Protein AF-L1IGX2-F1 (afdb_monomer)

Sequence (126 aa):
AFASGYSIGIKKDVPSSYSVFRFGGFMVSEESATSSFPRPALPLQIYEFESCPFCRKVREAVAILDLDVEFLPCPKGGGVYRAQVQEMGGKQQFPFLVDPNTGTKMYESDDIVDYLFRNYGDGLVP

Radius of gyration: 18.16 Å; Cα contacts (8 Å, |Δi|>4): 216; chains: 1; bounding box: 51×27×44 Å

pLDDT: mean 91.87, std 5.5, range [56.97, 97.81]

Structure (mmCIF, N/CA/C/O backbone):
data_AF-L1IGX2-F1
#
_entry.id   AF-L1IGX2-F1
#
loop_
_atom_site.group_PDB
_atom_site.id
_atom_site.type_symbol
_atom_site.label_atom_id
_atom_site.label_alt_id
_atom_site.label_comp_id
_atom_site.label_asym_id
_atom_site.label_entity_id
_atom_site.label_seq_id
_atom_site.pdbx_PDB_ins_code
_atom_site.Cartn_x
_atom_site.Cartn_y
_atom_site.Cartn_z
_atom_site.occupancy
_atom_site.B_iso_or_equiv
_atom_site.auth_seq_id
_atom_site.auth_comp_id
_atom_site.auth_asym_id
_atom_site.auth_atom_id
_atom_site.pdbx_PDB_model_num
ATOM 1 N N . ALA A 1 1 ? 5.432 -13.341 -1.846 1.00 56.97 1 ALA A N 1
ATOM 2 C CA . ALA A 1 1 ? 6.026 -13.294 -3.197 1.00 56.97 1 ALA A CA 1
ATOM 3 C C . ALA A 1 1 ? 7.118 -12.225 -3.210 1.00 56.97 1 ALA A C 1
ATOM 5 O O . ALA A 1 1 ? 7.097 -11.375 -2.327 1.00 56.97 1 ALA A O 1
ATOM 6 N N . PHE A 1 2 ? 8.078 -12.291 -4.137 1.00 79.25 2 PHE A N 1
ATOM 7 C CA . PHE A 1 2 ? 8.978 -11.159 -4.410 1.00 79.25 2 PHE A CA 1
ATOM 8 C C . PHE A 1 2 ? 8.204 -10.034 -5.124 1.00 79.25 2 PHE A C 1
ATOM 10 O O . PHE A 1 2 ? 6.987 -10.144 -5.295 1.00 79.25 2 PHE A O 1
ATOM 17 N N . ALA A 1 3 ? 8.893 -8.966 -5.529 1.00 83.94 3 ALA A N 1
ATOM 18 C CA . ALA A 1 3 ? 8.289 -7.882 -6.296 1.00 83.94 3 ALA A CA 1
ATOM 19 C C . ALA A 1 3 ? 7.557 -8.406 -7.548 1.00 83.94 3 ALA A C 1
ATOM 21 O O . ALA A 1 3 ? 7.945 -9.420 -8.138 1.00 83.94 3 ALA A O 1
ATOM 22 N N . SER A 1 4 ? 6.496 -7.716 -7.961 1.00 85.81 4 SER A N 1
ATOM 23 C CA . SER A 1 4 ? 5.706 -8.111 -9.125 1.00 85.81 4 SER A CA 1
ATOM 24 C C . SER A 1 4 ? 6.576 -8.178 -10.387 1.00 85.81 4 SER A C 1
ATOM 26 O O . SER A 1 4 ? 7.414 -7.306 -10.648 1.00 85.81 4 SER A O 1
ATOM 28 N N . GLY A 1 5 ? 6.406 -9.261 -11.150 1.00 83.88 5 GLY A N 1
ATOM 29 C CA . GLY A 1 5 ? 7.192 -9.554 -12.350 1.00 83.88 5 GLY A CA 1
ATOM 30 C C . GLY A 1 5 ? 8.671 -9.860 -12.095 1.00 83.88 5 GLY A C 1
ATOM 31 O O . GLY A 1 5 ? 9.477 -9.705 -13.010 1.00 83.88 5 GLY A O 1
ATOM 32 N N . TYR A 1 6 ? 9.049 -10.255 -10.874 1.00 88.25 6 TYR A N 1
ATOM 33 C CA . TYR A 1 6 ? 10.432 -10.600 -10.554 1.00 88.25 6 TYR A CA 1
ATOM 34 C C . TYR A 1 6 ? 10.963 -11.752 -11.424 1.00 88.25 6 TYR A C 1
ATOM 36 O O . TYR A 1 6 ? 10.339 -12.811 -11.533 1.00 88.25 6 TYR A O 1
ATOM 44 N N . SER A 1 7 ? 12.141 -11.552 -12.015 1.00 88.56 7 SER A N 1
ATOM 45 C CA . SER A 1 7 ? 12.825 -12.535 -12.856 1.00 88.56 7 SER A CA 1
ATOM 46 C C . SER A 1 7 ? 14.348 -12.455 -12.716 1.00 88.56 7 SER A C 1
ATOM 48 O O . SER A 1 7 ? 14.911 -11.411 -12.387 1.00 88.56 7 SER A O 1
ATOM 50 N N . ILE A 1 8 ? 15.018 -13.582 -12.975 1.00 90.69 8 ILE A N 1
ATOM 51 C CA . ILE A 1 8 ? 16.478 -13.716 -12.936 1.00 90.69 8 ILE A CA 1
ATOM 52 C C . ILE A 1 8 ? 16.966 -14.101 -14.331 1.00 90.69 8 ILE A C 1
ATOM 54 O O . ILE A 1 8 ? 16.436 -15.027 -14.948 1.00 90.69 8 ILE A O 1
ATOM 58 N N . GLY A 1 9 ? 18.003 -13.419 -14.814 1.00 89.12 9 GLY A N 1
ATOM 59 C CA . GLY A 1 9 ? 18.604 -13.676 -16.120 1.00 89.12 9 GLY A CA 1
ATOM 60 C C . GLY A 1 9 ? 20.128 -13.641 -16.095 1.00 89.12 9 GLY A C 1
ATOM 61 O O . GLY A 1 9 ? 20.741 -13.037 -15.218 1.00 89.12 9 GLY A O 1
ATOM 62 N N . ILE A 1 10 ? 20.745 -14.281 -17.090 1.00 90.62 10 ILE A N 1
ATOM 63 C CA . ILE A 1 10 ? 22.192 -14.221 -17.324 1.00 90.62 10 ILE A CA 1
ATOM 64 C C . ILE A 1 10 ? 22.441 -13.280 -18.500 1.00 90.62 10 ILE A C 1
ATOM 66 O O . ILE A 1 10 ? 21.928 -13.499 -19.599 1.00 90.62 10 ILE A O 1
ATOM 70 N N . LYS A 1 11 ? 23.239 -12.237 -18.277 1.00 89.06 11 LYS A N 1
ATOM 71 C CA . LYS A 1 11 ? 23.620 -11.240 -19.286 1.00 89.06 11 LYS A CA 1
ATOM 72 C C . LYS A 1 11 ? 25.142 -11.152 -19.380 1.00 89.06 11 LYS A C 1
ATOM 74 O O . LYS A 1 11 ? 25.856 -11.626 -18.500 1.00 89.06 11 LYS A O 1
ATOM 79 N N . LYS A 1 12 ? 25.666 -10.572 -20.462 1.00 89.19 12 LYS A N 1
ATOM 80 C CA . LYS A 1 12 ? 27.094 -10.216 -20.521 1.00 89.19 12 LYS A CA 1
ATOM 81 C C . LYS A 1 12 ? 27.377 -9.122 -19.498 1.00 89.19 12 LYS A C 1
ATOM 83 O O . LYS A 1 12 ? 26.546 -8.235 -19.328 1.00 89.19 12 LYS A O 1
ATOM 88 N N . ASP A 1 13 ? 28.523 -9.208 -18.836 1.00 87.06 13 ASP A N 1
ATOM 89 C CA . ASP A 1 13 ? 28.892 -8.266 -17.783 1.00 87.06 13 ASP A CA 1
ATOM 90 C C . ASP A 1 13 ? 29.040 -6.844 -18.339 1.00 87.06 13 ASP A C 1
ATOM 92 O O . ASP A 1 13 ? 29.731 -6.615 -19.337 1.00 87.06 13 ASP A O 1
ATOM 96 N N . VAL A 1 14 ? 28.364 -5.897 -17.688 1.00 86.00 14 VAL A N 1
ATOM 97 C CA . VAL A 1 14 ? 28.400 -4.472 -18.015 1.00 86.00 14 VAL A CA 1
ATOM 98 C C . VAL A 1 14 ? 28.792 -3.712 -16.742 1.00 86.00 14 VAL A C 1
ATOM 100 O O . VAL A 1 14 ? 28.059 -3.788 -15.750 1.00 86.00 14 VAL A O 1
ATOM 103 N N . PRO A 1 15 ? 29.911 -2.960 -16.729 1.00 79.88 15 PRO A N 1
ATOM 104 C CA . PRO A 1 15 ? 30.477 -2.405 -15.493 1.00 79.88 15 PRO A CA 1
ATOM 105 C C . PRO A 1 15 ? 29.549 -1.475 -14.700 1.00 79.88 15 PRO A C 1
ATOM 107 O O . PRO A 1 15 ? 29.673 -1.378 -13.484 1.00 79.88 15 PRO A O 1
ATOM 110 N N . SER A 1 16 ? 28.625 -0.781 -15.369 1.00 82.00 16 SER A N 1
ATOM 111 C CA . SER A 1 16 ? 27.727 0.207 -14.755 1.00 82.00 16 SER A CA 1
ATOM 112 C C . SER A 1 16 ? 26.360 -0.349 -14.342 1.00 82.00 16 SER A C 1
ATOM 114 O O . SER A 1 16 ? 25.520 0.413 -13.870 1.00 82.00 16 SER A O 1
ATOM 116 N N . SER A 1 17 ? 26.096 -1.640 -14.559 1.00 83.44 17 SER A N 1
ATOM 117 C CA . SER A 1 17 ? 24.791 -2.253 -14.285 1.00 83.44 17 SER A CA 1
ATOM 118 C C . SER A 1 17 ? 24.777 -2.987 -12.940 1.00 83.44 17 SER A C 1
ATOM 120 O O . SER A 1 17 ? 25.794 -3.530 -12.504 1.00 83.44 17 SER A O 1
ATOM 122 N N . TYR A 1 18 ? 23.624 -3.006 -12.270 1.00 85.50 18 TYR A N 1
ATOM 123 C CA . TYR A 1 18 ? 23.413 -3.790 -11.051 1.00 85.50 18 TYR A CA 1
ATOM 124 C C . TYR A 1 18 ? 23.444 -5.295 -11.363 1.00 85.50 18 TYR A C 1
ATOM 126 O O . TYR A 1 18 ? 22.853 -5.745 -12.342 1.00 85.50 18 TYR A O 1
ATOM 134 N N . SER A 1 19 ? 24.124 -6.083 -10.528 1.00 88.94 19 SER A N 1
ATOM 135 C CA . SER A 1 19 ? 24.217 -7.541 -10.668 1.00 88.94 19 SER A CA 1
ATOM 136 C C . SER A 1 19 ? 24.300 -8.208 -9.302 1.00 88.94 19 SER A C 1
ATOM 138 O O . SER A 1 19 ? 25.056 -7.736 -8.450 1.00 88.94 19 SER A O 1
ATOM 140 N N . VAL A 1 20 ? 23.649 -9.355 -9.139 1.00 89.06 20 VAL A N 1
ATOM 141 C CA . VAL A 1 20 ? 23.758 -10.178 -7.920 1.00 89.06 20 VAL A CA 1
ATOM 142 C C . VAL A 1 20 ? 25.098 -10.903 -7.863 1.00 89.06 20 VAL A C 1
ATOM 144 O O . VAL A 1 20 ? 25.692 -11.075 -6.802 1.00 89.06 20 VAL A O 1
ATOM 147 N N . PHE A 1 21 ? 25.588 -11.334 -9.025 1.00 89.69 21 PHE A N 1
ATOM 148 C CA . PHE A 1 21 ? 26.814 -12.109 -9.148 1.00 89.69 21 PHE A CA 1
ATOM 149 C C . PHE A 1 21 ? 27.482 -11.858 -10.501 1.00 89.69 21 PHE A C 1
ATOM 151 O O . PHE A 1 21 ? 26.794 -11.692 -11.510 1.00 89.69 21 PHE A O 1
ATOM 158 N N . ARG A 1 22 ? 28.821 -11.863 -10.531 1.00 90.94 22 ARG A N 1
ATOM 159 C CA . ARG A 1 22 ? 29.635 -11.731 -11.750 1.00 90.94 22 ARG A CA 1
ATOM 160 C C . ARG A 1 22 ? 30.654 -12.859 -11.822 1.00 90.94 22 ARG A C 1
A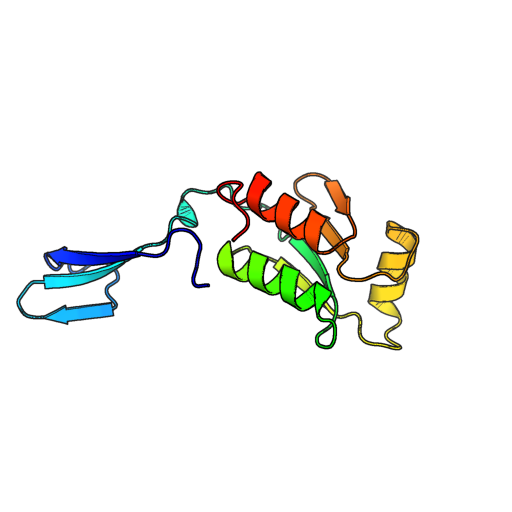TOM 162 O O . ARG A 1 22 ? 31.403 -13.067 -10.870 1.00 90.94 22 ARG A O 1
ATOM 169 N N . PHE A 1 23 ? 30.715 -13.557 -12.953 1.00 90.12 23 PHE A N 1
ATOM 170 C CA . PHE A 1 23 ? 31.7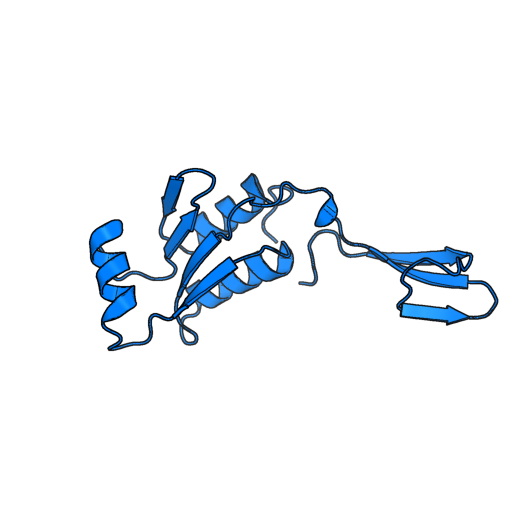11 -14.599 -13.193 1.00 90.12 23 PHE A CA 1
ATOM 171 C C . PHE A 1 23 ? 31.971 -14.813 -14.685 1.00 90.12 23 PHE A C 1
ATOM 173 O O . PHE A 1 23 ? 31.045 -14.943 -15.481 1.00 90.12 23 PHE A O 1
ATOM 180 N N . GLY A 1 24 ? 33.250 -14.877 -15.069 1.00 87.00 24 GLY A N 1
ATOM 181 C CA . GLY A 1 24 ? 33.655 -15.266 -16.425 1.00 87.00 24 GLY A CA 1
ATOM 182 C C . GLY A 1 24 ? 33.132 -14.363 -17.551 1.00 87.00 24 GLY A C 1
ATOM 183 O O . GLY A 1 24 ? 32.869 -14.858 -18.641 1.00 87.00 24 GLY A O 1
ATOM 184 N N . GLY A 1 25 ? 32.943 -13.062 -17.302 1.00 88.19 25 GLY A N 1
ATOM 185 C CA . GLY A 1 25 ? 32.377 -12.121 -18.284 1.00 88.19 25 GLY A CA 1
ATOM 186 C C . GLY A 1 25 ? 30.849 -12.179 -18.416 1.00 88.19 25 GLY A C 1
ATOM 187 O O . GLY A 1 25 ? 30.277 -11.494 -19.267 1.00 88.19 25 GLY A O 1
ATOM 188 N N . PHE A 1 26 ? 30.186 -12.964 -17.568 1.00 88.38 26 PHE A N 1
ATOM 189 C CA . PHE A 1 26 ? 28.737 -12.997 -17.422 1.00 88.38 26 PHE A CA 1
ATOM 190 C C . PHE A 1 26 ? 28.331 -12.421 -16.066 1.00 88.38 26 PHE A C 1
ATOM 192 O O . PHE A 1 26 ? 29.050 -12.547 -15.072 1.00 88.38 26 PHE A O 1
ATOM 199 N N . MET A 1 27 ? 27.155 -11.810 -16.028 1.00 91.06 27 MET A N 1
ATOM 200 C CA . MET A 1 27 ? 26.516 -11.316 -14.819 1.00 91.06 27 MET A CA 1
ATOM 201 C C . MET A 1 27 ? 25.123 -11.920 -14.672 1.00 91.06 27 MET A C 1
ATOM 203 O O . MET A 1 27 ? 24.421 -12.143 -15.660 1.00 91.06 27 MET A O 1
ATOM 207 N N . VAL A 1 28 ? 24.724 -12.162 -13.429 1.00 90.75 28 VAL A N 1
ATOM 208 C CA . VAL A 1 28 ? 23.347 -12.502 -13.069 1.00 90.75 28 VAL A CA 1
ATOM 209 C C . VAL A 1 28 ? 22.627 -11.204 -12.723 1.00 90.75 28 VAL A C 1
ATOM 211 O O . VAL A 1 28 ? 23.025 -10.505 -11.786 1.00 90.75 28 VAL A O 1
ATOM 214 N N . SER A 1 29 ? 21.604 -10.869 -13.505 1.00 88.69 29 SER A N 1
ATOM 215 C CA . SER A 1 29 ? 20.752 -9.696 -13.302 1.00 88.69 29 SER A CA 1
ATOM 216 C C . SER A 1 29 ? 19.400 -10.113 -12.734 1.00 88.69 29 SER A C 1
ATOM 218 O O . SER A 1 29 ? 18.815 -11.091 -13.203 1.00 88.69 29 SER A O 1
ATOM 220 N N . GLU A 1 30 ? 18.895 -9.330 -11.788 1.00 89.31 30 GLU A N 1
ATOM 221 C CA . GLU A 1 30 ? 17.516 -9.392 -11.301 1.00 89.31 30 GLU A CA 1
ATOM 222 C C . GLU A 1 30 ? 16.730 -8.219 -11.876 1.00 89.31 30 GLU A C 1
ATOM 224 O O . GLU A 1 30 ? 17.231 -7.094 -11.918 1.00 89.31 30 GLU A O 1
ATOM 229 N N . GLU A 1 31 ? 15.506 -8.482 -12.318 1.00 87.50 31 GLU A N 1
ATOM 230 C CA . GLU A 1 31 ? 14.596 -7.469 -12.851 1.00 87.50 31 GLU A CA 1
ATOM 231 C C . GLU A 1 31 ? 13.211 -7.655 -12.238 1.00 87.50 31 GLU A C 1
ATOM 233 O O . GLU A 1 31 ? 12.810 -8.775 -11.925 1.00 87.50 31 GLU A O 1
ATOM 238 N N . SER A 1 32 ? 12.472 -6.561 -12.086 1.00 87.50 32 SER A N 1
ATOM 239 C CA . SER A 1 32 ? 11.064 -6.556 -11.696 1.00 87.50 32 SER A CA 1
ATOM 240 C C . SER A 1 32 ? 10.257 -5.722 -12.686 1.00 87.50 32 SER A C 1
ATOM 242 O O . SER A 1 32 ? 10.785 -4.821 -13.343 1.00 87.50 32 SER A O 1
ATOM 244 N N . ALA A 1 33 ? 8.954 -5.989 -12.768 1.00 87.75 33 ALA A N 1
ATOM 245 C CA . ALA A 1 33 ? 8.039 -5.188 -13.579 1.00 87.75 33 ALA A CA 1
ATOM 246 C C . ALA A 1 33 ? 7.590 -3.903 -12.862 1.00 87.75 33 ALA A C 1
ATOM 248 O O . ALA A 1 33 ? 6.981 -3.036 -13.487 1.00 87.75 33 ALA A O 1
ATOM 249 N N . THR A 1 34 ? 7.906 -3.748 -11.571 1.00 86.00 34 THR A N 1
ATOM 250 C CA . THR A 1 34 ? 7.426 -2.641 -10.732 1.00 86.00 34 THR A CA 1
ATOM 251 C C . THR A 1 34 ? 7.723 -1.265 -11.336 1.00 86.00 34 THR A C 1
ATOM 253 O O . THR A 1 34 ? 6.831 -0.420 -11.399 1.00 86.00 34 THR A O 1
ATOM 256 N N . SER A 1 35 ? 8.915 -1.053 -11.893 1.00 85.12 35 SER A N 1
ATOM 257 C CA . SER A 1 35 ? 9.299 0.220 -12.528 1.00 85.12 35 SER A CA 1
ATOM 258 C C . SER A 1 35 ? 8.435 0.626 -13.734 1.00 85.12 35 SER A C 1
ATOM 260 O O . SER A 1 35 ? 8.412 1.802 -14.089 1.00 85.12 35 SER A O 1
ATOM 262 N N . SER A 1 36 ? 7.720 -0.319 -14.353 1.00 89.00 36 SER A N 1
ATOM 263 C CA . SER A 1 36 ? 6.826 -0.056 -15.488 1.00 89.00 36 SER A CA 1
ATOM 264 C C . SER A 1 36 ? 5.412 0.370 -15.079 1.00 89.00 36 SER A C 1
ATOM 266 O O . SER A 1 36 ? 4.666 0.882 -15.913 1.00 89.00 36 SER A O 1
ATOM 268 N N . PHE A 1 37 ? 5.039 0.183 -13.809 1.00 90.88 37 PHE A N 1
ATOM 269 C CA . PHE A 1 37 ? 3.713 0.535 -13.304 1.00 90.88 37 PHE A CA 1
ATOM 270 C C . PHE A 1 37 ? 3.636 1.997 -12.848 1.00 90.88 37 PHE A C 1
ATOM 272 O O . PHE A 1 37 ? 4.656 2.564 -12.438 1.00 90.88 37 PHE A O 1
ATOM 279 N N . PRO A 1 38 ? 2.435 2.609 -12.860 1.00 91.62 38 PRO A N 1
ATOM 280 C CA . PRO A 1 38 ? 2.227 3.933 -12.288 1.00 91.62 38 PRO A CA 1
ATOM 281 C C . PRO A 1 38 ? 2.702 3.982 -10.834 1.00 91.62 38 PRO A C 1
ATOM 283 O O . PRO A 1 38 ? 2.406 3.086 -10.045 1.00 91.62 38 PRO A O 1
ATOM 286 N N . ARG A 1 39 ? 3.438 5.037 -10.479 1.00 92.25 39 ARG A N 1
ATOM 287 C CA . ARG A 1 39 ? 3.922 5.272 -9.114 1.00 92.25 39 ARG A CA 1
ATOM 288 C C . ARG A 1 39 ? 3.135 6.428 -8.496 1.00 92.25 39 ARG A C 1
ATOM 290 O O . ARG A 1 39 ? 2.914 7.426 -9.188 1.00 92.25 39 ARG A O 1
ATOM 297 N N . PRO A 1 40 ? 2.694 6.311 -7.234 1.00 92.38 40 PRO A N 1
ATOM 298 C CA . PRO A 1 40 ? 1.987 7.397 -6.571 1.00 92.38 40 PRO A CA 1
ATOM 299 C C . PRO A 1 40 ? 2.926 8.603 -6.401 1.00 92.38 40 PRO A C 1
ATOM 301 O O . PRO A 1 40 ? 4.087 8.447 -6.036 1.00 92.38 40 PRO A O 1
ATOM 304 N N . ALA A 1 41 ? 2.436 9.812 -6.691 1.00 93.06 41 ALA A N 1
ATOM 305 C CA . ALA A 1 41 ? 3.224 11.041 -6.546 1.00 93.06 41 ALA A CA 1
ATOM 306 C C . ALA A 1 41 ? 3.323 11.487 -5.078 1.00 93.06 41 ALA A C 1
ATOM 308 O O . ALA A 1 41 ? 4.312 12.094 -4.669 1.00 93.06 41 ALA A O 1
ATOM 309 N N . LEU A 1 42 ? 2.284 11.189 -4.296 1.00 95.31 42 LEU A N 1
ATOM 310 C CA . LEU A 1 42 ? 2.218 11.363 -2.850 1.00 95.31 42 LEU A CA 1
ATOM 311 C C . LEU A 1 42 ? 2.102 9.988 -2.179 1.00 95.31 42 LEU A C 1
ATOM 313 O O . LEU A 1 42 ? 1.357 9.146 -2.689 1.00 95.31 42 LEU A O 1
ATOM 317 N N . PRO A 1 43 ? 2.775 9.758 -1.038 1.00 95.94 43 PRO A N 1
ATOM 318 C CA . PRO A 1 43 ? 2.735 8.468 -0.359 1.00 95.94 43 PRO A CA 1
ATOM 319 C C . PRO A 1 43 ? 1.301 8.103 0.032 1.00 95.94 43 PRO A C 1
ATOM 321 O O . PRO A 1 43 ? 0.539 8.942 0.522 1.00 95.94 43 PRO A O 1
ATOM 324 N N . LEU A 1 44 ? 0.934 6.840 -0.185 1.00 97.12 44 LEU A N 1
ATOM 325 C CA . LEU A 1 44 ? -0.362 6.325 0.257 1.00 97.12 44 LEU A CA 1
ATOM 326 C C . LEU A 1 44 ? -0.373 6.247 1.782 1.00 97.12 44 LEU A C 1
ATOM 328 O O . LEU A 1 44 ? 0.641 5.921 2.388 1.00 97.12 44 LEU A O 1
ATOM 332 N N . GLN A 1 45 ? -1.514 6.493 2.410 1.00 97.62 45 GLN A N 1
ATOM 333 C CA . GLN A 1 45 ? -1.642 6.405 3.861 1.00 97.62 45 GLN A CA 1
ATOM 334 C C . GLN A 1 45 ? -2.430 5.154 4.223 1.00 97.62 45 GLN A C 1
ATOM 336 O O . GLN A 1 45 ? -3.578 4.987 3.806 1.00 97.62 45 GLN A O 1
ATOM 341 N N . ILE A 1 46 ? -1.823 4.266 5.008 1.00 97.69 46 ILE A N 1
ATOM 342 C CA . ILE A 1 46 ? -2.457 3.019 5.436 1.00 97.69 46 ILE A CA 1
ATOM 343 C C . ILE A 1 46 ? -2.515 2.984 6.956 1.00 97.69 46 ILE A C 1
ATOM 345 O O . ILE A 1 46 ? -1.506 2.851 7.646 1.00 97.69 46 ILE A O 1
ATOM 349 N N . TYR A 1 47 ? -3.732 3.073 7.477 1.00 97.06 47 TYR A N 1
ATOM 350 C CA . TYR A 1 47 ? -4.018 2.954 8.896 1.00 97.06 47 TYR A CA 1
ATOM 351 C C . TYR A 1 47 ? -4.138 1.477 9.256 1.00 97.06 47 TYR A C 1
ATOM 353 O O . TYR A 1 47 ? -5.051 0.781 8.800 1.00 97.06 47 TYR A O 1
ATOM 361 N N . GLU A 1 48 ? -3.206 0.982 10.066 1.00 96.19 48 GLU A N 1
ATOM 362 C CA . GLU A 1 48 ? -3.067 -0.453 10.315 1.00 96.19 48 GLU A CA 1
ATOM 363 C C . GLU A 1 48 ? -2.407 -0.762 11.663 1.00 96.19 48 GLU A C 1
ATOM 365 O O . GLU A 1 48 ? -2.062 0.146 12.411 1.00 96.19 48 GLU A O 1
ATOM 370 N N . PHE A 1 49 ? -2.285 -2.036 12.032 1.00 95.06 49 PHE A N 1
ATOM 371 C CA . PHE A 1 49 ? -1.573 -2.438 13.244 1.00 95.06 49 PHE A CA 1
ATOM 372 C C . PHE A 1 49 ? -1.032 -3.866 13.129 1.00 95.06 49 PHE A C 1
ATOM 374 O O . PHE A 1 49 ? -1.703 -4.764 12.621 1.00 95.06 49 PHE A O 1
ATOM 381 N N . GLU A 1 50 ? 0.139 -4.090 13.730 1.00 92.00 50 GLU A N 1
ATOM 382 C CA . GLU A 1 50 ? 0.957 -5.301 13.560 1.00 92.00 50 GLU A CA 1
ATOM 383 C C . GLU A 1 50 ? 0.241 -6.638 13.793 1.00 92.00 50 GLU A C 1
ATOM 385 O O . GLU A 1 50 ? 0.474 -7.610 13.081 1.00 92.00 50 GLU A O 1
ATOM 390 N N . SER A 1 51 ? -0.637 -6.713 14.796 1.00 91.88 51 SER A N 1
ATOM 391 C CA . SER A 1 51 ? -1.320 -7.962 15.164 1.00 91.88 51 SER A CA 1
ATOM 392 C C . SER A 1 51 ? -2.559 -8.276 14.316 1.00 91.88 51 SER A C 1
ATOM 394 O O . SER A 1 51 ? -3.273 -9.235 14.613 1.00 91.88 51 SER A O 1
ATOM 396 N N . CYS A 1 52 ? -2.842 -7.490 13.274 1.00 92.75 52 CYS A N 1
ATOM 397 C CA . CYS A 1 52 ? -3.994 -7.699 12.405 1.00 92.75 52 CYS A CA 1
ATOM 398 C C . CYS A 1 52 ? -3.640 -8.555 11.172 1.00 92.75 52 CYS A C 1
ATOM 400 O O . CYS A 1 52 ? -2.842 -8.119 10.335 1.00 92.75 52 CYS A O 1
ATOM 402 N N . PRO A 1 53 ? -4.276 -9.727 10.973 1.00 95.12 53 PRO A N 1
ATOM 403 C CA . PRO A 1 53 ? -4.040 -10.548 9.783 1.00 95.12 53 PRO A CA 1
ATOM 404 C C . PRO A 1 53 ? -4.493 -9.862 8.481 1.00 95.12 53 PRO A C 1
ATOM 406 O O . PRO A 1 53 ? -3.846 -10.022 7.450 1.00 95.12 53 PRO A O 1
ATOM 409 N N . PHE A 1 54 ? -5.551 -9.047 8.520 1.00 96.44 54 PHE A N 1
ATOM 410 C CA . PHE A 1 54 ? -6.037 -8.302 7.350 1.00 96.44 54 PHE A CA 1
ATOM 411 C C . PHE A 1 54 ? -5.073 -7.184 6.939 1.00 96.44 54 PHE A C 1
ATOM 413 O O . PHE A 1 54 ? -4.824 -6.969 5.756 1.00 96.44 54 PHE A O 1
ATOM 420 N N . CYS A 1 55 ? -4.463 -6.510 7.916 1.00 96.44 55 CYS A N 1
ATOM 421 C CA . CYS A 1 55 ? -3.432 -5.513 7.651 1.00 96.44 55 CYS A CA 1
ATOM 422 C C . CYS A 1 55 ? -2.173 -6.145 7.059 1.00 96.44 55 CYS A C 1
ATOM 424 O O . CYS A 1 55 ? -1.583 -5.596 6.131 1.00 96.44 55 CYS A O 1
ATOM 426 N N . ARG A 1 56 ? -1.795 -7.339 7.540 1.00 96.50 56 ARG A N 1
ATOM 427 C CA . ARG A 1 56 ? -0.702 -8.114 6.945 1.00 96.50 56 ARG A CA 1
ATOM 428 C C . ARG A 1 56 ? -0.931 -8.355 5.450 1.00 96.50 56 ARG A C 1
ATOM 430 O O . ARG A 1 56 ? 0.009 -8.175 4.687 1.00 96.50 56 ARG A O 1
ATOM 437 N N . LYS A 1 57 ? -2.157 -8.685 5.028 1.00 95.50 57 LYS A N 1
ATOM 438 C CA . LYS A 1 57 ? -2.488 -8.881 3.606 1.00 95.50 57 LYS A CA 1
ATOM 439 C C . LYS A 1 57 ? -2.198 -7.626 2.770 1.00 95.50 57 LYS A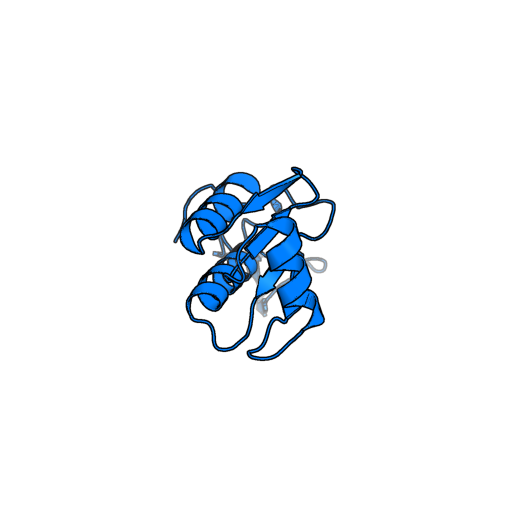 C 1
ATOM 441 O O . LYS A 1 57 ? -1.544 -7.711 1.735 1.00 95.50 57 LYS A O 1
ATOM 446 N N . VAL A 1 58 ? -2.612 -6.454 3.252 1.00 97.12 58 VAL A N 1
ATOM 447 C CA . VAL A 1 58 ? -2.348 -5.172 2.574 1.00 97.12 58 VAL A CA 1
ATOM 448 C C . VAL A 1 58 ? -0.852 -4.850 2.534 1.00 97.12 58 VAL A C 1
ATOM 450 O O . VAL A 1 58 ? -0.349 -4.423 1.499 1.00 97.12 58 VAL A O 1
ATOM 453 N N . ARG A 1 59 ? -0.111 -5.110 3.618 1.00 96.88 59 ARG A N 1
ATOM 454 C CA . ARG A 1 59 ? 1.351 -4.937 3.639 1.00 96.88 59 ARG A CA 1
ATOM 455 C C . ARG A 1 59 ? 2.072 -5.819 2.632 1.00 96.88 59 ARG A C 1
ATOM 457 O O . ARG A 1 59 ? 3.005 -5.359 1.985 1.00 96.88 59 ARG A O 1
ATOM 464 N N . GLU A 1 60 ? 1.642 -7.070 2.493 1.00 96.00 60 GLU A N 1
ATO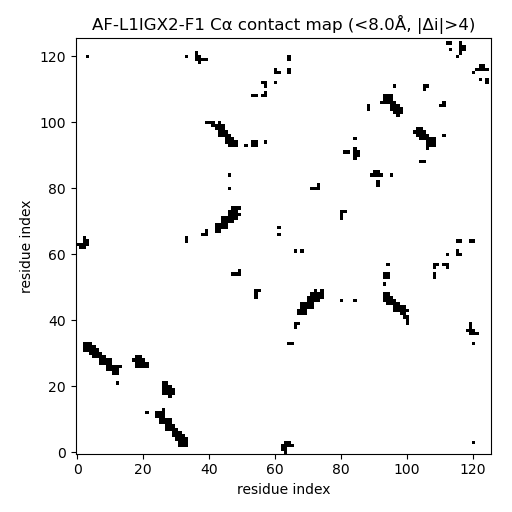M 465 C CA . GLU A 1 60 ? 2.202 -7.978 1.493 1.00 96.00 60 GLU A CA 1
ATOM 466 C C . GLU A 1 60 ? 1.947 -7.454 0.073 1.00 96.00 60 GLU A C 1
ATOM 468 O O . GLU A 1 60 ? 2.872 -7.446 -0.733 1.00 96.00 60 GLU A O 1
ATOM 473 N N . ALA A 1 61 ? 0.752 -6.930 -0.217 1.00 96.06 61 ALA A N 1
ATOM 474 C CA . ALA A 1 61 ? 0.461 -6.306 -1.509 1.00 96.06 61 ALA A CA 1
ATOM 475 C C . ALA A 1 61 ? 1.326 -5.062 -1.777 1.00 96.06 61 ALA A C 1
ATOM 477 O O . ALA A 1 61 ? 1.901 -4.938 -2.857 1.00 96.06 61 ALA A O 1
ATOM 478 N N . VAL A 1 62 ? 1.478 -4.178 -0.785 1.00 95.94 62 VAL A N 1
ATOM 479 C CA . VAL A 1 62 ? 2.366 -3.004 -0.867 1.00 95.94 62 VAL A CA 1
ATOM 480 C C . VAL A 1 62 ? 3.810 -3.421 -1.152 1.00 95.94 62 VAL A C 1
ATOM 482 O O . VAL A 1 62 ? 4.449 -2.833 -2.020 1.00 95.94 62 VAL A O 1
ATOM 485 N N . ALA A 1 63 ? 4.306 -4.461 -0.476 1.00 94.69 63 ALA A N 1
ATOM 486 C CA . ALA A 1 63 ? 5.655 -4.980 -0.683 1.00 94.69 63 ALA A CA 1
ATOM 487 C C . ALA A 1 63 ? 5.838 -5.616 -2.072 1.00 94.69 63 ALA A C 1
ATOM 489 O O . ALA A 1 63 ? 6.870 -5.423 -2.706 1.00 94.69 63 ALA A O 1
ATOM 490 N N . ILE A 1 64 ? 4.838 -6.351 -2.571 1.00 94.62 64 ILE A N 1
ATOM 491 C CA . ILE A 1 64 ? 4.868 -6.938 -3.921 1.00 94.62 64 ILE A CA 1
ATOM 492 C C . ILE A 1 64 ? 4.900 -5.839 -4.990 1.00 94.62 64 ILE A C 1
ATOM 494 O O . ILE A 1 64 ? 5.601 -5.967 -5.993 1.00 94.62 64 ILE A O 1
ATOM 498 N N . LEU A 1 65 ? 4.153 -4.756 -4.792 1.00 94.50 65 LEU A N 1
ATOM 499 C CA . LEU A 1 65 ? 4.087 -3.648 -5.743 1.00 94.50 65 LEU A CA 1
ATOM 500 C C . LEU A 1 65 ? 5.215 -2.621 -5.567 1.00 94.50 65 LEU A C 1
ATOM 502 O O . LEU A 1 65 ? 5.381 -1.768 -6.441 1.00 94.50 65 LEU A O 1
ATOM 506 N N . ASP A 1 66 ? 6.011 -2.735 -4.499 1.00 94.06 66 ASP A N 1
ATOM 507 C CA . ASP A 1 66 ? 7.117 -1.833 -4.151 1.00 94.06 66 ASP A CA 1
ATOM 508 C C . ASP A 1 66 ? 6.655 -0.370 -4.003 1.00 94.06 66 ASP A C 1
ATOM 510 O O . ASP A 1 66 ? 7.214 0.547 -4.600 1.00 94.06 66 ASP A O 1
ATOM 514 N N . LEU A 1 67 ? 5.530 -0.154 -3.309 1.00 94.44 67 LEU A N 1
ATOM 515 C CA . LEU A 1 67 ? 4.896 1.166 -3.203 1.00 94.44 67 LEU A CA 1
ATOM 516 C C . LEU A 1 67 ? 5.397 1.962 -1.996 1.00 94.44 67 LEU A C 1
ATOM 518 O O . LEU A 1 67 ? 5.523 1.427 -0.895 1.00 94.44 67 LEU A O 1
ATOM 522 N N . ASP A 1 68 ? 5.555 3.270 -2.195 1.00 92.38 68 ASP A N 1
ATOM 523 C CA . ASP A 1 68 ? 5.817 4.222 -1.119 1.00 92.38 68 ASP A CA 1
ATOM 524 C C . ASP A 1 68 ? 4.538 4.485 -0.314 1.00 92.38 68 ASP A C 1
ATOM 526 O O . ASP A 1 68 ? 3.550 5.044 -0.810 1.00 92.38 68 ASP A O 1
ATOM 530 N N . VAL A 1 69 ? 4.559 4.066 0.950 1.00 96.00 69 VAL A N 1
ATOM 531 C CA . VAL A 1 69 ? 3.405 4.111 1.850 1.00 96.00 69 VAL A CA 1
ATOM 532 C C . VAL A 1 69 ? 3.813 4.628 3.224 1.00 96.00 69 VAL A C 1
ATOM 534 O O . VAL A 1 69 ? 4.806 4.197 3.808 1.00 96.00 69 VAL A O 1
ATOM 537 N N . GLU A 1 70 ? 2.991 5.513 3.774 1.00 97.06 70 GLU A N 1
ATOM 538 C CA . GLU A 1 70 ? 3.010 5.905 5.173 1.00 97.06 70 GLU A CA 1
ATOM 539 C C . GLU A 1 70 ? 2.089 4.979 5.982 1.00 97.06 70 GLU A C 1
ATOM 541 O O . GLU A 1 70 ? 0.859 5.028 5.883 1.00 97.06 70 GLU A O 1
ATOM 546 N N . PHE A 1 71 ? 2.690 4.111 6.797 1.00 96.31 71 PHE A N 1
ATOM 547 C CA . PHE A 1 71 ? 1.953 3.251 7.718 1.00 96.31 71 PHE A CA 1
ATOM 548 C C . PHE A 1 71 ? 1.662 3.986 9.028 1.00 96.31 71 PHE A C 1
ATOM 550 O O . PHE A 1 71 ? 2.574 4.359 9.767 1.00 96.31 71 PHE A O 1
ATOM 557 N N . LEU A 1 72 ? 0.377 4.160 9.333 1.00 96.12 72 LEU A N 1
ATOM 558 C CA . LEU A 1 72 ? -0.112 4.893 10.498 1.00 96.12 72 LEU A CA 1
ATOM 559 C C . LEU A 1 72 ? -0.595 3.898 11.572 1.00 96.12 72 LEU A C 1
ATOM 561 O O . LEU A 1 72 ? -1.686 3.324 11.449 1.00 96.12 72 LEU A O 1
ATOM 565 N N . PRO A 1 73 ? 0.201 3.656 12.634 1.00 94.25 73 PRO A N 1
ATOM 566 C CA . PRO A 1 73 ? -0.033 2.559 13.564 1.00 94.25 73 PRO A CA 1
ATOM 567 C C . PRO A 1 73 ? -1.232 2.818 14.482 1.00 94.25 73 PRO A C 1
ATOM 569 O O . PRO A 1 73 ? -1.295 3.791 15.230 1.00 94.25 73 PRO A O 1
ATOM 572 N N . CYS A 1 74 ? -2.163 1.875 14.505 1.00 94.19 74 CYS A N 1
ATOM 573 C CA . CYS A 1 74 ? -3.421 1.930 15.235 1.00 94.19 74 CYS A CA 1
ATOM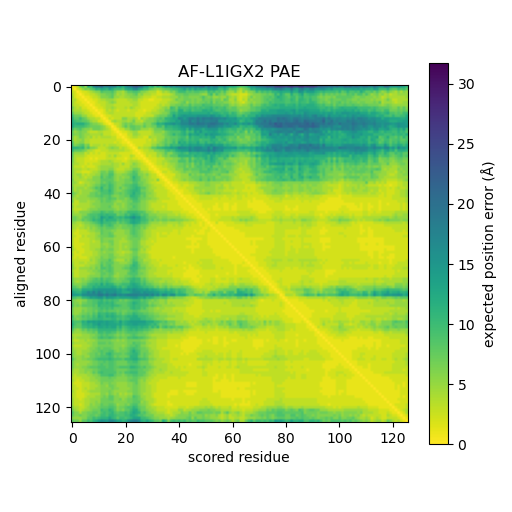 574 C C . CYS A 1 74 ? -3.535 0.761 16.232 1.00 94.19 74 CYS A C 1
ATOM 576 O O . CYS A 1 74 ? -4.448 -0.055 16.100 1.00 94.19 74 CYS A O 1
ATOM 578 N N . PRO A 1 75 ? -2.649 0.618 17.238 1.00 92.25 75 PRO A N 1
ATOM 579 C CA . PRO A 1 75 ? -2.729 -0.480 18.204 1.00 92.25 75 PRO A CA 1
ATOM 580 C C . PRO A 1 75 ? -4.022 -0.421 19.032 1.00 92.25 75 PRO A C 1
ATOM 582 O O . PRO A 1 75 ? -4.688 0.616 19.120 1.00 92.25 75 PRO A O 1
ATOM 585 N N . LYS A 1 76 ? -4.390 -1.535 19.677 1.00 87.50 76 LYS A N 1
ATOM 586 C CA . LYS A 1 76 ? -5.529 -1.560 20.611 1.00 87.50 76 LYS A CA 1
ATOM 587 C C . LYS A 1 76 ? -5.293 -0.542 21.736 1.00 87.50 76 LYS A C 1
ATOM 589 O O . LYS A 1 76 ? -4.242 -0.559 22.365 1.00 87.50 76 LYS A O 1
ATOM 594 N N . GLY A 1 77 ? -6.264 0.341 21.971 1.00 83.81 77 GLY A N 1
ATOM 595 C CA . GLY A 1 77 ? -6.165 1.420 22.964 1.00 83.81 77 GLY A CA 1
ATOM 596 C C . GLY A 1 77 ? -5.438 2.687 22.490 1.00 83.81 77 GLY A C 1
ATOM 597 O O . GLY A 1 77 ? -5.400 3.664 23.232 1.00 83.81 77 GLY A O 1
ATOM 598 N N . GLY A 1 78 ? -4.894 2.717 21.267 1.00 84.50 78 GLY A N 1
ATOM 599 C CA . GLY A 1 78 ? -4.311 3.932 20.692 1.00 84.50 78 GLY A CA 1
ATOM 600 C C . GLY A 1 78 ? -5.386 4.965 20.340 1.00 84.50 78 GLY A C 1
ATOM 601 O O . GLY A 1 78 ? -6.335 4.643 19.633 1.00 84.50 78 GLY A O 1
ATOM 602 N N . GLY A 1 79 ? -5.248 6.204 20.817 1.00 82.69 79 GLY A N 1
ATOM 603 C CA . GLY A 1 79 ? -6.279 7.238 20.643 1.00 82.69 79 GLY A CA 1
ATOM 604 C C . GLY A 1 79 ? -6.166 8.063 19.358 1.00 82.69 79 GLY A C 1
ATOM 605 O O . GLY A 1 79 ? -7.185 8.411 18.777 1.00 82.69 79 GLY A O 1
ATOM 606 N N . VAL A 1 80 ? -4.947 8.357 18.896 1.00 89.19 80 VAL A N 1
ATOM 607 C CA . VAL A 1 80 ? -4.704 9.386 17.864 1.00 89.19 80 VAL A CA 1
ATOM 608 C C . VAL A 1 80 ? -5.241 8.959 16.496 1.00 89.19 80 VAL A C 1
ATOM 610 O O . VAL A 1 80 ? -6.240 9.487 16.018 1.00 89.19 80 VAL A O 1
ATOM 613 N N . TYR A 1 81 ? -4.623 7.952 15.880 1.00 92.62 81 TYR A N 1
ATOM 614 C CA . TYR A 1 81 ? -4.974 7.537 14.521 1.00 92.62 81 TYR A CA 1
ATOM 615 C C . TYR A 1 81 ? -6.307 6.777 14.448 1.00 92.62 81 TYR A C 1
ATOM 617 O O . TYR A 1 81 ? -7.029 6.891 13.462 1.00 92.62 81 TYR A O 1
ATOM 625 N N . ARG A 1 82 ? -6.711 6.069 15.515 1.00 92.31 82 ARG A N 1
ATOM 626 C CA . ARG A 1 82 ? -8.034 5.415 15.560 1.00 92.31 82 ARG A CA 1
ATOM 627 C C . ARG A 1 82 ? -9.174 6.431 15.557 1.00 92.31 82 ARG A C 1
ATOM 629 O O . ARG A 1 82 ? -10.196 6.177 14.923 1.00 92.31 82 ARG A O 1
ATOM 636 N N . ALA A 1 83 ? -9.008 7.563 16.247 1.00 92.44 83 ALA A N 1
ATOM 637 C CA . ALA A 1 83 ? -9.985 8.646 16.211 1.00 92.44 83 ALA A CA 1
ATOM 638 C C . ALA A 1 83 ? -10.063 9.277 14.814 1.00 92.44 83 ALA A C 1
ATOM 640 O O . ALA A 1 83 ? -11.164 9.481 14.317 1.00 92.44 83 ALA A O 1
ATOM 641 N N . GLN A 1 84 ? -8.924 9.478 14.142 1.00 93.38 84 GLN A N 1
ATOM 642 C CA . GLN A 1 84 ? -8.902 9.978 12.761 1.00 93.38 84 GLN A CA 1
ATOM 643 C C . GLN A 1 84 ? -9.641 9.047 11.789 1.00 93.38 84 GLN A C 1
ATOM 645 O O . GLN A 1 84 ? -10.429 9.511 10.971 1.00 93.38 84 GLN A O 1
ATOM 650 N N . VAL A 1 85 ? -9.448 7.727 11.896 1.00 93.94 85 VAL A N 1
ATOM 651 C CA . VAL A 1 85 ? -10.188 6.760 11.063 1.00 93.94 85 VAL A CA 1
ATOM 652 C C . VAL A 1 85 ? -11.688 6.800 11.363 1.00 93.94 85 VAL A C 1
ATOM 654 O O . VAL A 1 85 ? -12.501 6.752 10.442 1.00 93.94 85 VAL 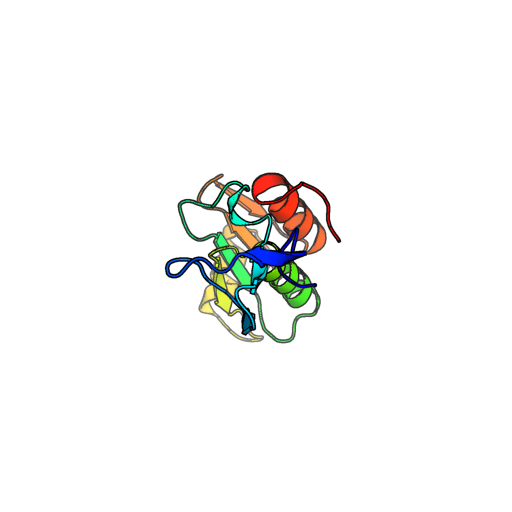A O 1
ATOM 657 N N . GLN A 1 86 ? -12.072 6.941 12.634 1.00 93.38 86 GLN A N 1
ATOM 658 C CA . GLN A 1 86 ? -13.475 7.103 13.022 1.00 93.38 86 GLN A CA 1
ATOM 659 C C . GLN A 1 86 ? -14.089 8.384 12.439 1.00 93.38 86 GLN A C 1
ATOM 661 O O . GLN A 1 86 ? -15.231 8.350 11.992 1.00 93.38 86 GLN A O 1
ATOM 666 N N . GLU A 1 87 ? -13.352 9.493 12.430 1.00 92.81 87 GLU A N 1
ATOM 667 C CA . GLU A 1 87 ? -13.800 10.767 11.859 1.00 92.81 87 GLU A CA 1
ATOM 668 C C . GLU A 1 87 ? -13.923 10.696 10.331 1.00 92.81 87 GLU A C 1
ATOM 670 O O . GLU A 1 87 ? -14.898 11.180 9.762 1.00 92.81 87 GLU A O 1
ATOM 675 N N . MET A 1 88 ? -12.966 10.050 9.660 1.00 92.12 88 MET A N 1
ATOM 676 C CA . MET A 1 88 ? -12.921 10.002 8.198 1.00 92.12 88 MET A CA 1
ATOM 677 C C . MET A 1 88 ? -13.821 8.942 7.568 1.00 92.12 88 MET A C 1
ATOM 679 O O . MET A 1 88 ? -14.398 9.201 6.514 1.00 92.12 88 MET A O 1
ATOM 683 N N . GLY A 1 89 ? -13.903 7.747 8.151 1.00 86.88 89 GLY A N 1
ATOM 684 C CA . GLY A 1 89 ? -14.651 6.626 7.575 1.00 86.88 89 GLY A CA 1
ATOM 685 C C . GLY A 1 89 ? -15.771 6.091 8.473 1.00 86.88 89 GLY A C 1
ATOM 686 O O . GLY A 1 89 ? -16.454 5.130 8.119 1.00 86.88 89 GLY A O 1
ATOM 687 N N . GLY A 1 90 ? -16.008 6.716 9.629 1.00 91.25 90 GLY A N 1
ATOM 688 C CA . GLY A 1 90 ? -17.166 6.437 10.484 1.00 91.25 90 GLY A CA 1
ATOM 689 C C . GLY A 1 90 ? -17.057 5.173 11.338 1.00 91.25 90 GLY A C 1
ATOM 690 O O . GLY A 1 90 ? -17.938 4.927 12.167 1.00 91.25 90 GLY A O 1
ATOM 691 N N . LYS A 1 91 ? -16.004 4.363 11.167 1.00 93.12 91 LYS A N 1
ATOM 692 C CA . LYS A 1 91 ? -15.781 3.124 11.928 1.00 93.12 91 LYS A CA 1
ATOM 693 C C . LYS A 1 91 ? -14.300 2.912 12.227 1.00 93.12 91 LYS A C 1
ATOM 695 O O . LYS A 1 91 ? -13.465 3.042 11.338 1.00 93.12 91 LYS A O 1
ATOM 700 N N . GLN A 1 92 ? -13.974 2.471 13.442 1.00 91.44 92 GLN A N 1
ATOM 701 C CA . GLN A 1 92 ? -12.625 2.018 13.819 1.00 91.44 92 GLN A CA 1
ATOM 702 C C . GLN A 1 92 ? -12.310 0.610 13.279 1.00 91.44 92 GLN A C 1
ATOM 704 O O . GLN A 1 92 ? -12.034 -0.319 14.045 1.00 91.44 92 GLN A O 1
ATOM 709 N N . GLN A 1 93 ? -12.375 0.455 11.960 1.00 93.12 93 G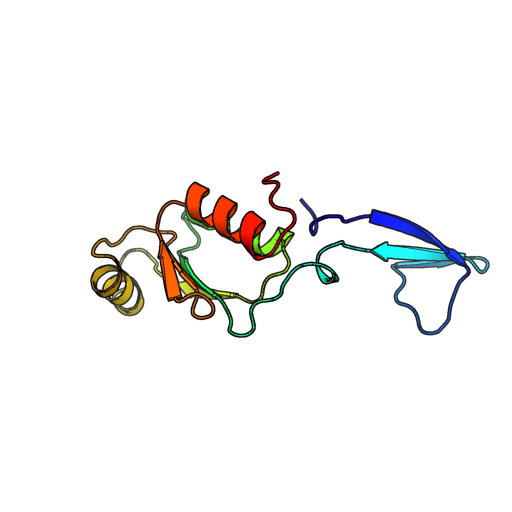LN A N 1
ATOM 710 C CA . GLN A 1 93 ? -12.064 -0.773 11.234 1.00 93.12 93 GLN A CA 1
ATOM 711 C C . GLN A 1 93 ? -10.706 -0.636 10.532 1.00 93.12 93 GLN A C 1
ATOM 713 O O . GLN A 1 93 ? -10.359 0.444 10.062 1.00 93.12 93 GLN A O 1
ATOM 718 N N . PHE A 1 94 ? -9.932 -1.723 10.493 1.00 95.06 94 PHE A N 1
ATOM 719 C CA . PHE A 1 94 ? -8.577 -1.747 9.935 1.00 95.06 94 PHE A CA 1
ATOM 720 C C . PHE A 1 94 ? -8.376 -3.025 9.111 1.00 95.06 94 PHE A C 1
ATOM 722 O O . PHE A 1 94 ? -8.862 -4.077 9.540 1.00 95.06 94 PHE A O 1
ATOM 729 N N . PRO A 1 95 ? -7.636 -2.976 7.992 1.00 97.06 95 PRO A N 1
ATOM 730 C CA . PRO A 1 95 ? -6.923 -1.814 7.446 1.00 97.06 95 PRO A CA 1
ATOM 731 C C . PRO A 1 95 ? -7.860 -0.746 6.856 1.00 97.06 95 PRO A C 1
ATOM 733 O O . PRO A 1 95 ? -8.981 -1.052 6.453 1.00 97.06 95 PRO A O 1
ATOM 736 N N . PHE A 1 96 ? -7.396 0.504 6.824 1.00 97.62 96 PHE A N 1
ATOM 737 C CA . PHE A 1 96 ? -8.070 1.614 6.143 1.00 97.62 96 PHE A CA 1
ATOM 738 C C . PHE A 1 96 ? -7.062 2.368 5.274 1.00 97.62 96 PHE A C 1
ATOM 740 O O . PHE A 1 96 ? -6.026 2.812 5.771 1.00 97.62 96 PHE A O 1
ATOM 747 N N . LEU A 1 97 ? -7.358 2.479 3.980 1.00 97.81 97 LEU A N 1
ATOM 748 C CA . LEU A 1 97 ? -6.520 3.152 2.990 1.00 97.81 97 LEU A CA 1
ATOM 749 C C . LEU A 1 97 ? -7.038 4.571 2.750 1.00 97.81 97 LEU A C 1
ATOM 751 O O . LEU A 1 97 ? -8.239 4.772 2.556 1.00 97.81 97 LEU A O 1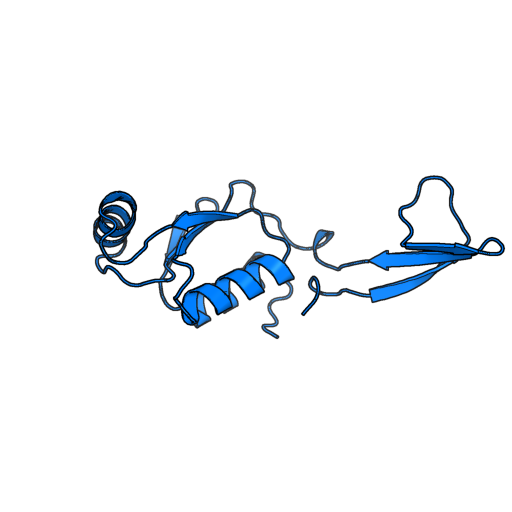
ATOM 755 N N . VAL A 1 98 ? -6.115 5.526 2.677 1.00 97.62 98 VAL A N 1
ATOM 756 C CA . VAL A 1 98 ? -6.334 6.865 2.132 1.00 97.62 98 VAL A CA 1
ATOM 757 C C . VAL A 1 98 ? -5.314 7.099 1.021 1.00 97.62 98 VAL A C 1
ATOM 759 O O . VAL A 1 98 ? -4.107 7.097 1.253 1.00 97.62 98 VAL A O 1
ATOM 762 N N . ASP A 1 99 ? -5.809 7.302 -0.194 1.00 97.06 99 ASP A N 1
ATOM 763 C CA . ASP A 1 99 ? -5.000 7.637 -1.358 1.00 97.06 99 ASP A CA 1
ATOM 764 C C . ASP A 1 99 ? -5.144 9.136 -1.678 1.00 97.06 99 ASP A C 1
ATOM 766 O O . ASP A 1 99 ? -6.161 9.548 -2.246 1.00 97.06 99 ASP A O 1
ATOM 770 N N . PRO A 1 100 ? -4.150 9.976 -1.339 1.00 96.19 100 PRO A N 1
ATOM 771 C CA . PRO A 1 100 ? -4.196 11.407 -1.635 1.00 96.19 100 PRO A CA 1
ATOM 772 C C . PRO A 1 100 ? -4.079 11.723 -3.134 1.00 96.19 100 PRO A C 1
ATOM 774 O O . PRO A 1 100 ? -4.435 12.827 -3.541 1.00 96.19 100 PRO A O 1
ATOM 777 N N . ASN A 1 101 ? -3.608 10.783 -3.962 1.00 94.81 101 ASN A N 1
ATOM 778 C CA . ASN A 1 101 ? -3.442 10.980 -5.404 1.00 94.81 101 ASN A CA 1
ATOM 779 C C . ASN A 1 101 ? -4.788 10.932 -6.137 1.00 94.81 101 ASN A C 1
ATOM 781 O O . ASN A 1 101 ? -4.993 11.655 -7.110 1.00 94.81 101 ASN A O 1
ATOM 785 N N . THR A 1 102 ? -5.713 10.093 -5.664 1.00 94.75 102 THR A N 1
ATOM 786 C CA . THR A 1 102 ? -7.049 9.917 -6.262 1.00 94.75 102 THR A CA 1
ATOM 787 C C . THR A 1 102 ? -8.177 10.472 -5.391 1.00 94.75 102 THR A C 1
ATOM 789 O O . THR A 1 102 ? -9.306 10.612 -5.858 1.00 94.75 102 THR A O 1
ATOM 792 N N . GLY A 1 103 ? -7.893 10.780 -4.122 1.00 94.69 103 GLY A N 1
ATOM 793 C CA . GLY A 1 103 ? -8.891 11.130 -3.110 1.00 94.69 103 GLY A CA 1
ATOM 794 C C . GLY A 1 103 ? -9.652 9.922 -2.548 1.00 94.69 103 GLY A C 1
ATOM 795 O O . GLY A 1 103 ? -10.614 10.105 -1.799 1.00 94.69 103 GLY A O 1
ATOM 796 N N . THR A 1 104 ? -9.248 8.697 -2.899 1.00 96.31 104 THR A N 1
ATOM 797 C CA . THR A 1 104 ? -9.938 7.469 -2.486 1.00 96.31 104 THR A CA 1
ATOM 798 C C . THR A 1 104 ? -9.724 7.191 -1.003 1.00 96.31 104 THR A C 1
ATOM 800 O O . THR A 1 104 ? -8.617 7.303 -0.481 1.00 96.31 104 THR A O 1
ATOM 803 N N . LYS A 1 105 ? -10.796 6.786 -0.320 1.00 96.88 105 LYS A N 1
ATOM 804 C CA . LYS A 1 105 ? -10.769 6.298 1.060 1.00 96.88 105 LYS A CA 1
ATOM 805 C C . LYS A 1 105 ? -11.568 5.012 1.129 1.00 96.88 105 LYS A C 1
ATOM 807 O O . LYS A 1 105 ? -12.723 5.012 0.704 1.00 96.88 105 LYS A O 1
ATOM 812 N N . MET A 1 106 ? -10.983 3.931 1.633 1.00 96.88 106 MET A N 1
ATOM 813 C CA . MET A 1 106 ? -11.667 2.638 1.614 1.00 96.88 106 MET A CA 1
ATOM 814 C C . MET A 1 106 ? -11.254 1.700 2.745 1.00 96.88 106 MET A C 1
ATOM 816 O O . MET A 1 106 ? -10.149 1.774 3.285 1.00 96.88 106 MET A O 1
ATOM 820 N N . TYR A 1 107 ? -12.194 0.823 3.082 1.00 96.50 107 TYR A N 1
ATOM 821 C CA . TYR A 1 107 ? -12.040 -0.289 4.012 1.00 96.50 107 TYR A CA 1
ATOM 822 C C . TYR A 1 107 ? -11.902 -1.603 3.237 1.00 96.50 107 TYR A C 1
ATOM 824 O O . TYR A 1 107 ? -11.864 -1.590 2.012 1.00 96.50 107 TYR A O 1
ATOM 832 N N . GLU A 1 108 ? -11.894 -2.707 3.988 1.00 96.12 108 GLU A N 1
ATOM 833 C CA . GLU A 1 108 ? -11.801 -4.090 3.518 1.00 96.12 108 GLU A CA 1
ATOM 834 C C . GLU A 1 108 ? -10.446 -4.413 2.882 1.00 96.12 108 GLU A C 1
ATOM 836 O O . GLU A 1 108 ? -10.022 -3.824 1.893 1.00 96.12 108 GLU A O 1
ATOM 841 N N . SER A 1 109 ? -9.724 -5.370 3.475 1.00 97.25 109 SER A N 1
ATOM 842 C CA . SER A 1 109 ? -8.374 -5.705 3.009 1.00 97.25 109 SER A CA 1
ATOM 843 C C . SER A 1 109 ? -8.355 -6.173 1.563 1.00 97.25 109 SER A C 1
ATOM 845 O O . SER A 1 109 ? -7.392 -5.901 0.859 1.00 97.25 109 SER A O 1
ATOM 847 N N . ASP A 1 110 ? -9.397 -6.876 1.132 1.00 97.12 110 ASP A N 1
ATOM 848 C CA . ASP A 1 110 ? -9.456 -7.482 -0.195 1.00 97.12 110 ASP A CA 1
ATOM 849 C C . ASP A 1 110 ? -9.684 -6.401 -1.253 1.00 97.12 110 ASP A C 1
ATOM 851 O O . ASP A 1 110 ? -8.904 -6.301 -2.195 1.00 97.12 110 ASP A O 1
ATOM 855 N N . ASP A 1 111 ? -10.629 -5.493 -1.005 1.00 97.44 111 ASP A N 1
ATOM 856 C CA . ASP A 1 111 ? -10.889 -4.340 -1.869 1.00 97.44 111 ASP A CA 1
ATOM 857 C C . ASP A 1 111 ? -9.673 -3.408 -1.964 1.00 97.44 111 ASP A C 1
ATOM 859 O O . ASP A 1 111 ? -9.365 -2.890 -3.041 1.00 97.44 111 ASP A O 1
ATOM 863 N N . ILE A 1 112 ? -8.957 -3.206 -0.849 1.00 97.69 112 ILE A N 1
ATOM 864 C CA . ILE A 1 112 ? -7.708 -2.434 -0.822 1.00 97.69 112 ILE A CA 1
ATOM 865 C C . ILE A 1 112 ? -6.648 -3.107 -1.697 1.00 97.69 112 ILE A C 1
ATOM 867 O O . ILE A 1 112 ? -6.015 -2.433 -2.505 1.00 97.69 112 ILE A O 1
ATOM 871 N N . VAL A 1 113 ? -6.443 -4.419 -1.563 1.00 97.56 113 VAL A N 1
ATOM 872 C CA . VAL A 1 113 ? -5.464 -5.148 -2.382 1.00 97.56 113 VAL A CA 1
ATOM 873 C C . VAL A 1 113 ? -5.825 -5.051 -3.862 1.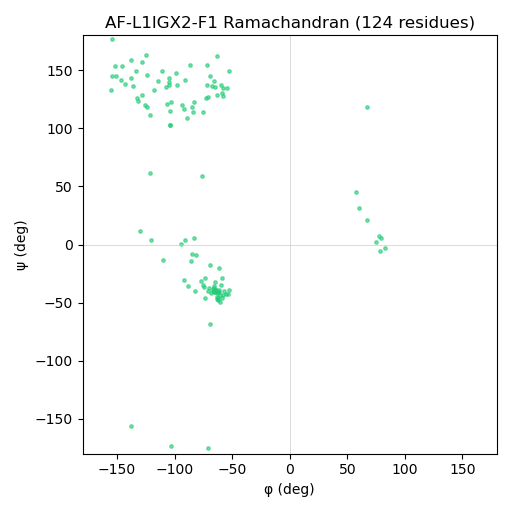00 97.56 113 VAL A C 1
ATOM 875 O O . VAL A 1 113 ? -4.984 -4.639 -4.662 1.00 97.56 113 VAL A O 1
ATOM 878 N N . ASP A 1 114 ? -7.079 -5.325 -4.217 1.00 97.50 114 ASP A N 1
ATOM 879 C CA . ASP A 1 114 ? -7.568 -5.208 -5.591 1.00 97.50 114 ASP A CA 1
ATOM 880 C C . ASP A 1 114 ? -7.367 -3.787 -6.138 1.00 97.50 114 ASP A C 1
ATOM 882 O O . ASP A 1 114 ? -6.988 -3.598 -7.296 1.00 97.50 114 ASP A O 1
ATOM 886 N N . TYR A 1 115 ? -7.600 -2.764 -5.312 1.00 97.69 115 TYR A N 1
ATOM 887 C CA . TYR A 1 115 ? -7.347 -1.372 -5.668 1.00 97.69 115 TYR A CA 1
ATOM 888 C C . TYR A 1 115 ? -5.868 -1.100 -5.949 1.00 97.69 115 TYR A C 1
ATOM 890 O O . TYR A 1 115 ? -5.557 -0.470 -6.963 1.00 97.69 115 TYR A O 1
ATOM 898 N N . LEU A 1 116 ? -4.959 -1.574 -5.096 1.00 96.69 116 LEU A N 1
ATOM 899 C CA . LEU A 1 116 ? -3.524 -1.352 -5.270 1.00 96.69 116 LEU A CA 1
ATOM 900 C C . LEU A 1 116 ? -3.011 -2.004 -6.558 1.00 96.69 116 LEU A C 1
ATOM 902 O O . LEU A 1 116 ? -2.344 -1.337 -7.346 1.00 96.69 116 LEU A O 1
ATOM 906 N N . PHE A 1 117 ? -3.378 -3.260 -6.825 1.00 96.00 117 PHE A N 1
ATOM 907 C CA . PHE A 1 117 ? -2.962 -3.953 -8.050 1.00 96.00 117 PHE A CA 1
ATOM 908 C C . PHE A 1 117 ? -3.555 -3.325 -9.310 1.00 96.00 117 PHE A C 1
ATOM 910 O O . PHE A 1 117 ? -2.880 -3.259 -10.333 1.00 96.00 117 PHE A O 1
ATOM 917 N N . ARG A 1 118 ? -4.791 -2.825 -9.253 1.00 95.62 118 ARG A N 1
ATOM 918 C CA . ARG A 1 118 ? -5.441 -2.189 -10.407 1.00 95.62 118 ARG A CA 1
ATOM 919 C C . ARG A 1 118 ? -4.847 -0.830 -10.762 1.00 95.62 118 ARG A C 1
ATOM 921 O O . ARG A 1 118 ? -4.756 -0.507 -11.940 1.00 95.62 118 ARG A O 1
ATOM 928 N N . ASN A 1 119 ? -4.506 -0.018 -9.763 1.00 95.00 119 ASN A N 1
ATOM 929 C CA . ASN A 1 119 ? -4.037 1.354 -9.992 1.00 95.00 119 ASN A CA 1
ATOM 930 C C . ASN A 1 119 ? -2.513 1.454 -10.110 1.00 95.00 119 ASN A C 1
ATOM 932 O O . ASN A 1 119 ? -2.014 2.329 -10.813 1.00 95.00 119 ASN A O 1
ATOM 936 N N . TYR A 1 120 ? -1.784 0.568 -9.429 1.00 94.88 120 TYR A N 1
ATOM 937 C CA . TYR A 1 120 ? -0.329 0.645 -9.279 1.00 94.88 120 TYR A CA 1
ATOM 938 C C . TYR A 1 120 ? 0.388 -0.675 -9.623 1.00 94.88 120 TYR A C 1
ATOM 940 O O . TYR A 1 120 ? 1.576 -0.832 -9.338 1.00 94.88 120 TYR A O 1
ATOM 948 N N . GLY A 1 121 ? -0.321 -1.627 -10.233 1.00 93.00 121 GLY A N 1
ATOM 949 C CA . GLY A 1 121 ? 0.201 -2.923 -10.662 1.00 93.00 121 GLY A CA 1
ATOM 950 C C . GLY A 1 121 ? -0.302 -3.334 -12.046 1.00 93.00 121 GLY A C 1
ATOM 951 O O . GLY A 1 121 ? -0.696 -2.503 -12.862 1.00 93.00 121 GLY A O 1
ATOM 952 N N . ASP A 1 122 ? -0.296 -4.639 -12.299 1.00 89.75 122 ASP A N 1
ATOM 953 C CA . ASP A 1 122 ? -0.773 -5.286 -13.528 1.00 89.75 122 ASP A CA 1
ATOM 954 C C . ASP A 1 122 ? -2.262 -5.685 -13.473 1.00 89.75 122 ASP A C 1
ATOM 956 O O . ASP A 1 122 ? -2.782 -6.305 -14.402 1.00 89.75 122 ASP A O 1
ATOM 960 N N . GLY A 1 123 ? -2.958 -5.335 -12.389 1.00 89.19 123 GLY A N 1
ATOM 961 C CA . GLY A 1 123 ? -4.352 -5.698 -12.145 1.00 89.19 123 GLY A CA 1
ATOM 962 C C . GLY A 1 123 ? -4.577 -7.154 -11.731 1.00 89.19 123 GLY A C 1
ATOM 963 O O . GLY A 1 123 ? -5.732 -7.538 -11.544 1.00 89.19 123 GLY A O 1
ATOM 964 N N . LEU A 1 124 ? -3.521 -7.957 -11.572 1.00 88.06 124 LEU A N 1
ATOM 965 C CA . LEU A 1 124 ? -3.616 -9.359 -11.175 1.00 88.06 124 LEU A CA 1
ATOM 966 C C . LEU A 1 124 ? -3.230 -9.512 -9.707 1.00 88.06 124 LEU A C 1
ATOM 968 O O . LEU A 1 124 ? -2.082 -9.304 -9.327 1.00 88.06 124 LEU A O 1
ATOM 972 N N . VAL A 1 125 ? -4.192 -9.910 -8.878 1.00 87.19 125 VAL A N 1
ATOM 973 C CA . VAL A 1 125 ? -3.926 -10.217 -7.471 1.00 87.19 125 VAL A CA 1
ATOM 974 C C . VAL A 1 125 ? -3.403 -11.657 -7.355 1.00 87.19 125 VAL A C 1
ATOM 976 O O . VAL A 1 125 ? -4.078 -12.569 -7.840 1.00 87.19 125 VAL A O 1
ATOM 979 N N . PRO A 1 126 ? -2.208 -11.867 -6.772 1.00 79.75 126 PRO A N 1
ATOM 980 C CA . PRO A 1 126 ? -1.572 -13.179 -6.652 1.00 79.75 126 PRO A CA 1
ATOM 981 C C . PRO A 1 126 ? -2.129 -14.057 -5.523 1.00 79.75 126 PRO A C 1
ATOM 983 O O . PRO A 1 126 ? -2.764 -13.526 -4.581 1.00 79.75 126 PRO A O 1
#

Mean predicted aligned error: 5.48 Å

Secondary structure (DSSP, 8-state):
--STT-EEEEEE--TTS--SEEETTEEEEEE-SGGGS---SS-EEEEE-TT-HHHHHHHHHHHHHT--EEEEE--TT--HHHHHHHHHHSS--SSEEEETTTTEEE--HHHHHHHHHHHHS-S---

Solvent-accessible surface area (backbone atoms only — not comparable to full-atom values): 7289 Å² total; per-residue (Å²): 129,68,45,42,69,59,48,78,48,81,43,74,58,54,98,90,56,83,58,84,44,76,58,96,67,30,21,34,34,75,48,57,46,45,87,80,32,61,73,78,93,50,62,31,36,36,38,27,36,91,92,36,72,49,27,50,54,37,51,52,47,37,55,22,43,69,58,67,64,46,76,44,73,42,51,93,89,48,63,69,58,37,48,50,39,29,73,74,70,71,45,85,62,69,26,30,43,37,33,78,79,80,68,47,71,49,58,53,38,65,60,47,38,54,48,47,25,56,68,34,44,90,56,69,83,131

Foldseek 3Di:
DAAAQKDKDKDFDDPPDDFPDDDDRIGIDIDHCLVVFDAAPDAKEWEAADPDPLQVLLVVLCRNNVHRHDYHHDDVPDDDVQVVCCVPVVDSAPGWIQRPRVRDTDDDSVVSSCVCCVRRHVSDDD

InterPro domains:
  IPR004045 Glutathione S-transferase, N-terminal [PF13417] (47-121)
  IPR004045 Glutathione S-transferase, N-terminal [PS50404] (42-124)
  IPR011767 Glutaredoxin active site [PS00195] (46-62)
  IPR036249 Thioredoxin-like superfamily [SSF52833] (44-124)

Organism: Guillardia theta (strain CCMP2712) (NCBI:txid905079)

Nearest PDB structures (foldseek):
  4g10-assembly1_A  TM=8.048E-01  e=5.311E-04  Sphingomonas paucimobilis
  3f6f-assembly1_A  TM=7.993E-01  e=2.385E-03  Drosophila melanogaster
  3rbt-assembly3_C  TM=7.365E-01  e=3.529E-03  Bombyx mori
  1u88-assembly1_B  TM=7.809E-01  e=3.704E-02  Schistosoma japonicum
  3crt-assembly1_A  TM=8.040E-01  e=5.135E-02  Schistosoma japonicum